Protein AF-A0AA86MWH0-F1 (afdb_monomer)

Radius of gyration: 22.35 Å; Cα contacts (8 Å, |Δi|>4): 40; chains: 1; bounding box: 36×21×75 Å

Sequence (71 aa):
MTGQTTRPLTNDERKAAEAAFRGEPFNPEWSHSAREMYDGIAAVLALRTSAEKPSSSEQSEEFPLEPAHTR

Mean predicted aligned error: 13.52 Å

Foldseek 3Di:
DPPPPPDPDDPLLVVLLVCLVVVHDRDPVGDPNSVVNNVVSNVVVVVVVVPVPPCPPDPPPVPDDDDDDDD

Organism: NCBI:txid2973512

Solvent-accessible surface area (backbone atoms only — not comparable to full-atom values): 4632 Å² total; per-residue (Å²): 134,86,77,78,72,84,64,80,76,50,73,44,35,54,49,27,40,52,26,31,76,71,69,48,81,86,64,86,89,43,51,72,68,16,49,54,43,20,52,53,49,38,52,52,52,52,47,54,71,71,46,82,60,82,75,73,73,72,90,74,78,76,77,79,85,79,79,94,77,90,131

Secondary structure (DSSP, 8-state):
------PPPPHHHHHHHHHHHHTPPPPTTS-HHHHHHHHHHHHHHHHHHHT-S------------------

Structure (mmCIF, N/CA/C/O backbone):
data_AF-A0AA86MWH0-F1
#
_entry.id   AF-A0AA86MWH0-F1
#
loop_
_atom_site.group_PDB
_atom_site.id
_atom_site.type_symbol
_atom_site.label_atom_id
_atom_site.label_alt_id
_atom_site.label_comp_id
_atom_site.label_asym_id
_atom_site.label_entity_id
_atom_site.label_seq_id
_atom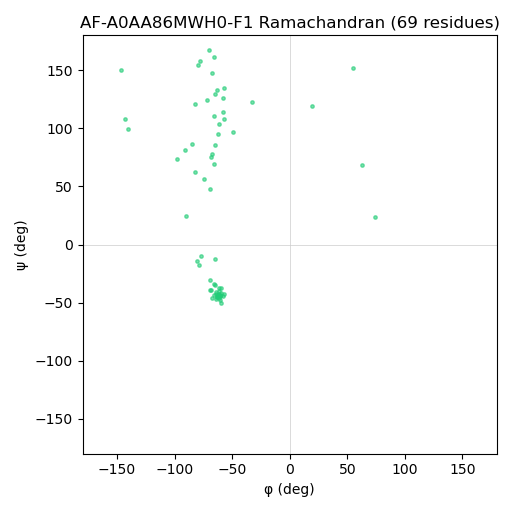_site.pdbx_PDB_ins_code
_atom_site.Cartn_x
_atom_site.Cartn_y
_atom_site.Cartn_z
_atom_site.occupancy
_atom_site.B_iso_or_equiv
_atom_site.auth_seq_id
_atom_site.auth_comp_id
_atom_site.auth_asym_id
_atom_site.auth_atom_id
_atom_site.pdbx_PDB_model_num
ATOM 1 N N . MET A 1 1 ? 18.548 -1.570 15.205 1.00 39.88 1 MET A N 1
ATOM 2 C CA . MET A 1 1 ? 18.402 -0.261 14.531 1.00 39.88 1 MET A CA 1
ATOM 3 C C . MET A 1 1 ? 18.155 -0.509 13.045 1.00 39.88 1 MET A C 1
ATOM 5 O O . MET A 1 1 ? 19.104 -0.525 12.275 1.00 39.88 1 MET A O 1
ATOM 9 N N . THR A 1 2 ? 16.922 -0.786 12.617 1.00 50.94 2 THR A N 1
ATOM 10 C CA . THR A 1 2 ? 16.624 -0.885 11.178 1.00 50.94 2 THR A CA 1
ATOM 11 C C . THR A 1 2 ? 16.354 0.521 10.666 1.00 50.94 2 THR A C 1
ATOM 13 O O . THR A 1 2 ? 15.225 1.007 10.705 1.00 50.94 2 THR A O 1
ATOM 16 N N . GLY A 1 3 ? 17.427 1.214 10.280 1.00 49.72 3 GLY A N 1
ATOM 17 C CA . GLY A 1 3 ? 17.325 2.481 9.571 1.00 49.72 3 GLY A CA 1
ATOM 18 C C . GLY A 1 3 ? 16.518 2.245 8.303 1.00 49.72 3 GLY A C 1
ATOM 19 O O . GLY A 1 3 ? 16.991 1.572 7.390 1.00 49.72 3 GLY A O 1
ATOM 20 N N . GLN A 1 4 ? 15.288 2.751 8.282 1.00 57.75 4 GLN A N 1
ATOM 21 C CA . GLN A 1 4 ? 14.458 2.820 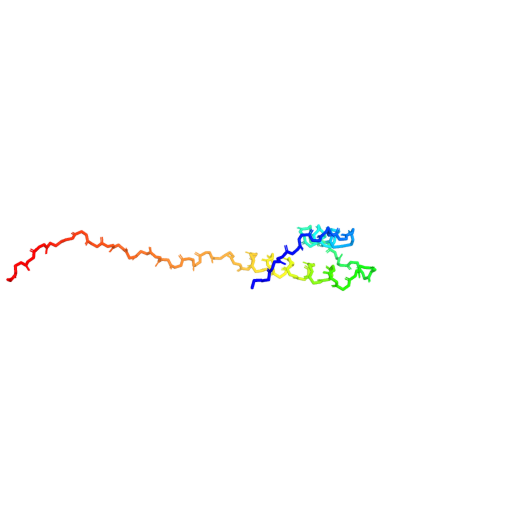7.089 1.00 57.75 4 GLN A CA 1
ATOM 22 C C . GLN A 1 4 ? 15.177 3.767 6.134 1.00 57.75 4 GLN A C 1
ATOM 24 O O . GLN A 1 4 ? 14.987 4.980 6.175 1.00 57.75 4 GLN A O 1
ATOM 29 N N . THR A 1 5 ? 16.113 3.233 5.351 1.00 56.34 5 THR A N 1
ATOM 30 C CA . THR A 1 5 ? 16.754 3.993 4.289 1.00 56.34 5 THR A CA 1
ATOM 31 C C . THR A 1 5 ? 15.626 4.457 3.389 1.00 56.34 5 THR A C 1
ATOM 33 O O . THR A 1 5 ? 14.952 3.615 2.795 1.00 56.34 5 THR A O 1
ATOM 36 N N . THR A 1 6 ? 15.399 5.767 3.326 1.00 65.06 6 THR A N 1
ATOM 37 C CA . THR A 1 6 ? 14.480 6.426 2.397 1.00 65.06 6 THR A CA 1
ATOM 38 C C . THR A 1 6 ? 15.021 6.230 0.986 1.00 65.06 6 THR A C 1
ATOM 40 O O . THR A 1 6 ? 15.572 7.142 0.368 1.00 65.06 6 THR A O 1
ATOM 43 N N . ARG A 1 7 ? 14.977 4.990 0.499 1.00 73.44 7 ARG A N 1
ATOM 44 C CA . ARG A 1 7 ? 15.245 4.696 -0.894 1.00 73.44 7 ARG A CA 1
ATOM 45 C C . ARG A 1 7 ? 14.154 5.415 -1.681 1.00 73.44 7 ARG A C 1
ATOM 47 O O . ARG A 1 7 ? 12.993 5.374 -1.268 1.00 73.44 7 ARG A O 1
ATOM 54 N N . PRO A 1 8 ? 14.515 6.137 -2.747 1.00 76.38 8 PRO A N 1
ATOM 55 C CA . PRO A 1 8 ? 13.514 6.760 -3.588 1.00 76.38 8 PRO A CA 1
ATOM 56 C C . PRO A 1 8 ? 12.585 5.665 -4.113 1.00 76.38 8 PRO A C 1
ATOM 58 O O . PRO A 1 8 ? 13.063 4.679 -4.673 1.00 76.38 8 PRO A O 1
ATOM 61 N N . LEU A 1 9 ? 11.281 5.844 -3.891 1.00 76.56 9 LEU A N 1
ATOM 62 C CA . LEU A 1 9 ? 10.257 4.952 -4.425 1.00 76.56 9 LEU A CA 1
ATOM 63 C C . LEU A 1 9 ? 10.398 4.893 -5.946 1.00 76.56 9 LEU A C 1
ATOM 65 O O . LEU A 1 9 ? 10.551 5.936 -6.601 1.00 76.56 9 LEU A O 1
ATOM 69 N N . THR A 1 10 ? 10.332 3.696 -6.512 1.00 86.94 10 THR A N 1
ATOM 70 C CA . THR A 1 10 ? 10.303 3.524 -7.959 1.00 86.94 10 THR A CA 1
ATOM 71 C C . THR A 1 10 ? 9.010 4.110 -8.530 1.00 86.94 10 THR A C 1
ATOM 73 O O . THR A 1 10 ? 8.024 4.370 -7.830 1.00 86.94 10 THR A O 1
ATOM 76 N N . ASN A 1 11 ? 9.010 4.375 -9.839 1.00 90.75 11 ASN A N 1
ATOM 77 C CA . ASN A 1 11 ? 7.832 4.934 -10.502 1.00 90.75 11 ASN A CA 1
ATOM 78 C C . ASN A 1 11 ? 6.611 4.016 -10.364 1.00 90.75 11 ASN A C 1
ATOM 80 O O . ASN A 1 11 ? 5.498 4.510 -10.202 1.00 90.75 11 ASN A O 1
ATOM 84 N N . ASP A 1 12 ? 6.812 2.700 -10.425 1.00 92.44 12 ASP A N 1
ATOM 85 C CA . ASP A 1 12 ? 5.745 1.718 -10.265 1.00 92.44 12 ASP A CA 1
ATOM 86 C C . ASP A 1 12 ? 5.207 1.667 -8.827 1.00 92.44 12 ASP A C 1
ATOM 88 O O . ASP A 1 12 ? 3.993 1.652 -8.664 1.00 92.44 12 ASP A O 1
ATOM 92 N N . GLU A 1 13 ? 6.047 1.778 -7.790 1.00 91.06 13 GLU A N 1
ATOM 93 C CA . GLU A 1 13 ? 5.593 1.855 -6.390 1.00 91.06 13 GLU A CA 1
ATOM 94 C C . GLU A 1 13 ? 4.724 3.092 -6.130 1.00 91.06 13 GLU A C 1
ATOM 96 O O . GLU A 1 13 ? 3.673 3.004 -5.494 1.00 91.06 13 GLU A O 1
ATOM 101 N N . ARG A 1 14 ? 5.127 4.256 -6.659 1.00 91.62 14 ARG A N 1
ATOM 102 C CA . ARG A 1 14 ? 4.325 5.488 -6.563 1.00 91.62 14 ARG A CA 1
ATOM 103 C C . ARG A 1 14 ? 2.982 5.353 -7.272 1.00 91.62 14 ARG A C 1
ATOM 105 O O . ARG A 1 14 ? 1.965 5.757 -6.713 1.00 91.62 14 ARG A O 1
ATOM 112 N N . LYS A 1 15 ? 2.976 4.784 -8.482 1.00 92.81 15 LYS A N 1
ATOM 113 C CA . LYS A 1 15 ? 1.745 4.543 -9.248 1.00 92.81 15 LYS A CA 1
ATOM 114 C C . LYS A 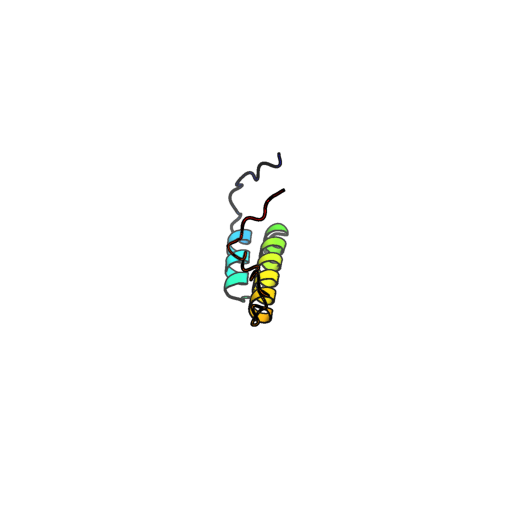1 15 ? 0.831 3.544 -8.547 1.00 92.81 15 LYS A C 1
ATOM 116 O O . LYS A 1 15 ? -0.368 3.775 -8.493 1.00 92.81 15 LYS A O 1
ATOM 121 N N . ALA A 1 16 ? 1.390 2.481 -7.980 1.00 94.19 16 ALA A N 1
ATOM 122 C CA . ALA A 1 16 ? 0.639 1.479 -7.239 1.00 94.19 16 ALA A CA 1
ATOM 123 C C . ALA A 1 16 ? 0.001 2.062 -5.977 1.00 94.19 16 ALA A C 1
ATOM 125 O O . ALA A 1 16 ? -1.178 1.827 -5.726 1.00 94.19 16 ALA A O 1
ATOM 126 N N . ALA A 1 17 ? 0.737 2.888 -5.230 1.00 93.12 17 ALA A N 1
ATOM 127 C CA . ALA A 1 17 ? 0.179 3.596 -4.086 1.00 93.12 17 ALA A CA 1
ATOM 128 C C . ALA A 1 17 ? -0.975 4.519 -4.496 1.00 93.12 17 ALA A C 1
ATOM 130 O O . ALA A 1 17 ? -2.045 4.480 -3.895 1.00 93.12 17 ALA A O 1
ATOM 131 N N . GLU A 1 18 ? -0.782 5.315 -5.550 1.00 93.19 18 GLU A N 1
ATOM 132 C CA . GLU A 1 18 ? -1.820 6.203 -6.076 1.00 93.19 18 GLU A CA 1
ATOM 133 C C . GLU A 1 18 ? -3.059 5.429 -6.556 1.00 93.19 18 GLU A C 1
ATOM 135 O O . GLU A 1 18 ? -4.180 5.809 -6.219 1.00 93.19 18 GLU A O 1
ATOM 140 N N . ALA A 1 19 ? -2.867 4.321 -7.276 1.00 94.38 19 ALA A N 1
ATOM 141 C CA . ALA A 1 19 ? -3.945 3.449 -7.728 1.00 94.38 19 ALA A CA 1
ATOM 142 C C . ALA A 1 19 ? -4.729 2.860 -6.549 1.00 94.38 19 ALA A C 1
ATOM 144 O O . ALA A 1 19 ? -5.956 2.899 -6.559 1.00 94.38 19 ALA A O 1
ATOM 145 N N . ALA A 1 20 ? -4.044 2.396 -5.499 1.00 93.44 20 ALA A N 1
ATOM 146 C CA . ALA A 1 20 ? -4.693 1.883 -4.295 1.00 93.44 20 ALA A CA 1
ATOM 147 C C . ALA A 1 20 ? -5.541 2.958 -3.596 1.00 93.44 20 ALA A C 1
ATOM 149 O O . ALA A 1 20 ? -6.682 2.690 -3.229 1.00 93.44 20 ALA A O 1
ATOM 150 N N . PHE A 1 21 ? -5.037 4.194 -3.477 1.00 91.44 21 PHE A N 1
ATOM 151 C CA . PHE A 1 21 ? -5.809 5.311 -2.914 1.00 91.44 21 PHE A CA 1
ATOM 152 C C . PHE A 1 21 ? -7.023 5.699 -3.757 1.00 91.44 21 PHE A C 1
ATOM 154 O O . PHE A 1 21 ? -8.045 6.101 -3.205 1.00 91.44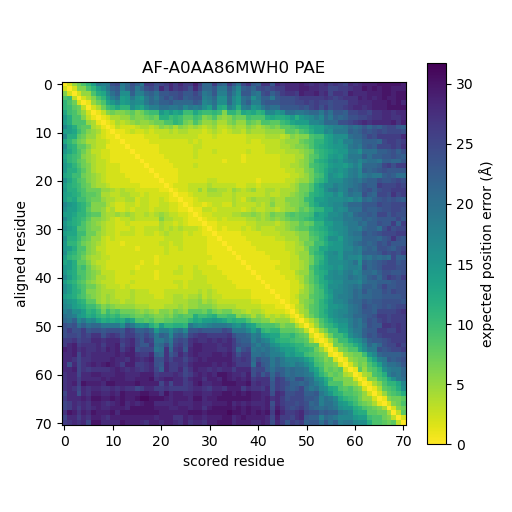 21 PHE A O 1
ATOM 161 N N . ARG A 1 22 ? -6.921 5.595 -5.084 1.00 92.62 22 ARG A N 1
ATOM 162 C CA . ARG A 1 22 ? -8.028 5.879 -6.007 1.00 92.62 22 ARG A CA 1
ATOM 163 C C . ARG A 1 22 ? -9.021 4.723 -6.141 1.00 92.62 22 ARG A C 1
ATOM 165 O O . ARG A 1 22 ? -10.105 4.939 -6.673 1.00 92.62 22 ARG A O 1
ATOM 172 N N . GLY A 1 23 ? -8.667 3.524 -5.678 1.00 88.50 23 GLY A N 1
ATOM 173 C CA . GLY A 1 23 ? -9.443 2.305 -5.915 1.00 88.50 23 GLY A CA 1
ATOM 174 C C . GLY A 1 23 ? -9.326 1.775 -7.350 1.00 88.50 23 GLY A C 1
ATOM 175 O O . GLY A 1 23 ? -10.222 1.081 -7.822 1.00 88.50 23 GLY A O 1
ATOM 176 N N . GLU A 1 24 ? -8.247 2.110 -8.060 1.00 91.38 24 GLU A N 1
ATOM 177 C CA . GLU A 1 24 ? -7.958 1.578 -9.395 1.00 91.38 24 GLU A CA 1
ATOM 178 C C . GLU A 1 24 ? -7.349 0.164 -9.319 1.00 91.38 24 GLU A C 1
ATOM 180 O O . GLU A 1 24 ? -6.737 -0.196 -8.308 1.00 91.38 24 GLU A O 1
ATOM 185 N N . PRO A 1 25 ? -7.496 -0.668 -10.367 1.00 88.69 25 PRO A N 1
ATOM 186 C CA . PRO A 1 25 ? -6.923 -2.012 -10.392 1.00 88.69 25 PRO A CA 1
ATOM 187 C C . PRO A 1 25 ? -5.388 -1.997 -10.440 1.00 88.69 25 PRO A C 1
ATOM 189 O O . PRO A 1 25 ? -4.769 -1.133 -11.062 1.00 88.69 25 PRO A O 1
ATOM 192 N N . PHE A 1 26 ? -4.766 -3.002 -9.819 1.00 90.25 26 PHE A N 1
ATOM 193 C CA . PHE A 1 26 ? -3.317 -3.198 -9.873 1.00 90.25 26 PHE A CA 1
ATOM 194 C C . PHE A 1 26 ? -2.849 -3.523 -11.300 1.00 90.25 26 PHE A C 1
ATOM 196 O O . PHE A 1 26 ? -3.368 -4.449 -11.928 1.00 90.25 26 PHE A O 1
ATOM 203 N N . ASN A 1 27 ? -1.833 -2.813 -11.801 1.00 91.88 27 ASN A N 1
ATOM 204 C CA . ASN A 1 27 ? -1.229 -3.136 -13.091 1.00 91.88 27 ASN A CA 1
ATOM 205 C C . ASN A 1 27 ? -0.198 -4.276 -12.923 1.00 91.88 27 ASN A C 1
ATOM 207 O O . ASN A 1 27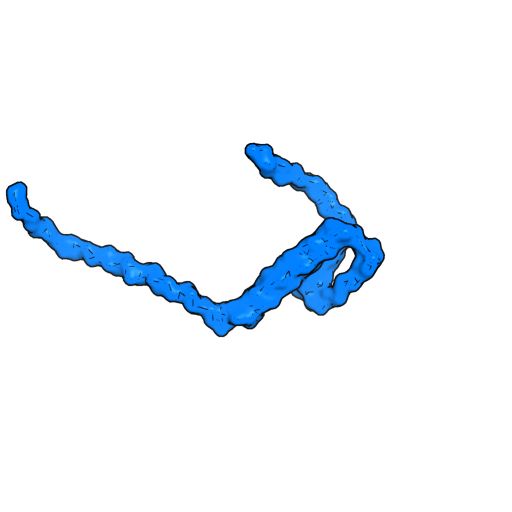 ? 0.781 -4.105 -12.194 1.00 91.88 27 ASN A O 1
ATOM 211 N N . PRO A 1 28 ? -0.363 -5.422 -13.614 1.00 88.19 28 PRO A N 1
ATOM 212 C CA . PRO A 1 28 ? 0.558 -6.555 -13.524 1.00 88.19 28 PRO A CA 1
ATOM 213 C C . PRO A 1 28 ? 1.977 -6.277 -14.047 1.00 88.19 28 PRO A C 1
ATOM 215 O O . PRO A 1 28 ? 2.866 -7.083 -13.787 1.00 88.19 28 PRO A O 1
ATOM 218 N N . GLU A 1 29 ? 2.209 -5.170 -14.757 1.00 92.88 29 GLU A N 1
ATOM 219 C CA . GLU A 1 29 ? 3.543 -4.744 -15.209 1.00 92.88 29 GLU A CA 1
ATOM 220 C C . GLU A 1 29 ? 4.397 -4.110 -14.095 1.00 92.88 29 GLU A C 1
ATOM 222 O O . GLU A 1 29 ? 5.586 -3.856 -14.293 1.00 92.88 29 GLU A O 1
ATOM 227 N N . TRP A 1 30 ? 3.813 -3.819 -12.927 1.00 91.81 30 TRP A N 1
ATOM 228 C CA . TRP A 1 30 ? 4.534 -3.250 -11.786 1.00 91.81 30 TRP A CA 1
ATOM 229 C C . TRP A 1 30 ? 5.352 -4.296 -11.021 1.00 91.81 30 TRP A C 1
ATOM 231 O O . TRP A 1 30 ? 5.086 -5.498 -11.080 1.00 91.81 30 TRP A O 1
ATOM 241 N N . SER A 1 31 ? 6.369 -3.834 -10.285 1.00 92.81 31 SER A N 1
ATOM 242 C CA . SER A 1 31 ? 7.269 -4.725 -9.553 1.00 92.81 31 SER A CA 1
ATOM 243 C C . SER A 1 31 ? 6.586 -5.407 -8.362 1.00 92.81 31 SER A C 1
ATOM 245 O O . SER A 1 31 ? 5.499 -5.024 -7.921 1.00 92.81 31 SER A O 1
ATOM 247 N N . HIS A 1 32 ? 7.254 -6.420 -7.801 1.00 91.75 32 HIS A N 1
ATOM 248 C CA . HIS A 1 32 ? 6.787 -7.081 -6.581 1.00 91.75 32 HIS A CA 1
ATOM 249 C C . HIS A 1 32 ? 6.617 -6.086 -5.423 1.00 91.75 32 HIS A C 1
ATOM 251 O O . HIS A 1 32 ? 5.589 -6.107 -4.753 1.00 91.75 32 HIS A O 1
ATOM 257 N N . SER A 1 33 ? 7.560 -5.157 -5.243 1.00 90.00 33 SER A N 1
ATOM 258 C CA . SER A 1 33 ? 7.483 -4.139 -4.188 1.00 90.00 33 SER A CA 1
ATOM 259 C C . SER A 1 33 ? 6.262 -3.225 -4.343 1.00 90.00 33 SER A C 1
ATOM 261 O O . SER A 1 33 ? 5.595 -2.886 -3.366 1.00 90.00 33 SER A O 1
ATOM 263 N N . ALA A 1 34 ? 5.901 -2.875 -5.581 1.00 92.88 34 ALA A N 1
ATOM 264 C CA . ALA A 1 34 ? 4.700 -2.095 -5.863 1.00 92.88 34 ALA A CA 1
ATOM 265 C C . ALA A 1 34 ? 3.411 -2.854 -5.521 1.00 92.88 34 ALA A C 1
ATOM 267 O O . ALA A 1 34 ? 2.444 -2.244 -5.063 1.00 92.88 34 ALA A O 1
ATOM 268 N N . ARG A 1 35 ? 3.396 -4.183 -5.694 1.00 92.94 35 ARG A N 1
ATOM 269 C CA . ARG A 1 35 ? 2.282 -5.028 -5.245 1.00 92.94 35 ARG A CA 1
ATOM 270 C C . ARG A 1 35 ? 2.120 -4.979 -3.735 1.00 92.94 35 ARG 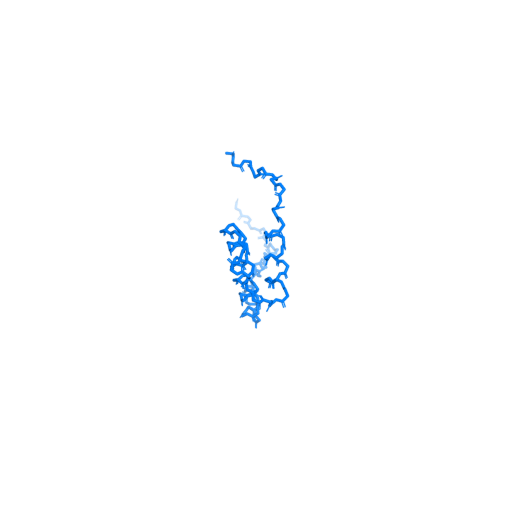A C 1
ATOM 272 O O . ARG A 1 35 ? 0.999 -4.815 -3.270 1.00 92.94 35 ARG A O 1
ATOM 279 N N . GLU A 1 36 ? 3.215 -5.082 -2.990 1.00 92.56 36 GLU A N 1
ATOM 280 C CA . GLU A 1 36 ? 3.182 -5.017 -1.525 1.00 92.56 36 GLU A CA 1
ATOM 281 C C . GLU A 1 36 ? 2.648 -3.661 -1.033 1.00 92.56 36 GLU A C 1
ATOM 283 O O . GLU A 1 36 ? 1.823 -3.614 -0.123 1.00 92.56 36 GLU A O 1
ATOM 288 N N . MET A 1 37 ? 3.033 -2.560 -1.691 1.00 92.12 37 MET A N 1
ATOM 289 C CA . MET A 1 37 ? 2.472 -1.228 -1.424 1.00 92.12 37 MET A CA 1
ATOM 290 C C . MET A 1 37 ? 0.977 -1.139 -1.750 1.00 92.12 37 MET A C 1
ATOM 292 O O . MET A 1 37 ? 0.207 -0.625 -0.938 1.00 92.12 37 MET A O 1
ATOM 296 N N . TYR A 1 38 ? 0.555 -1.637 -2.917 1.00 94.56 38 TYR A N 1
ATOM 297 C CA . TYR A 1 38 ? -0.854 -1.636 -3.319 1.00 94.56 38 TYR A CA 1
ATOM 298 C C . TYR A 1 38 ? -1.720 -2.422 -2.333 1.00 94.56 38 TYR A C 1
ATOM 300 O O . TYR A 1 38 ? -2.724 -1.902 -1.849 1.00 94.56 38 TYR A O 1
ATOM 308 N N . ASP A 1 39 ? -1.310 -3.651 -2.015 1.00 93.62 39 ASP A N 1
ATOM 309 C CA . ASP A 1 39 ? -2.036 -4.552 -1.121 1.00 93.62 39 ASP A CA 1
ATOM 310 C C . ASP A 1 39 ? -2.132 -3.970 0.294 1.00 93.62 39 ASP A C 1
ATOM 312 O O . ASP A 1 39 ? -3.223 -3.885 0.855 1.00 93.62 39 ASP A O 1
ATOM 316 N N . GLY A 1 40 ? -1.025 -3.443 0.828 1.00 93.06 40 GLY A N 1
ATOM 317 C CA . GLY A 1 40 ? -1.007 -2.809 2.145 1.00 93.06 40 GLY A CA 1
ATOM 318 C C . GLY A 1 40 ? -1.938 -1.598 2.242 1.00 93.06 40 GLY A C 1
ATOM 319 O O . GLY A 1 40 ? -2.691 -1.468 3.210 1.00 93.06 40 GLY A O 1
ATOM 320 N N . ILE A 1 41 ? -1.935 -0.717 1.236 1.00 93.69 41 ILE A N 1
ATOM 321 C CA . ILE A 1 41 ? -2.823 0.455 1.213 1.00 93.69 41 ILE A CA 1
ATOM 322 C C . ILE A 1 41 ? -4.282 0.016 1.053 1.00 93.69 41 ILE A C 1
ATOM 324 O O . ILE A 1 41 ? -5.138 0.475 1.812 1.00 93.69 41 ILE A O 1
ATOM 328 N N . ALA A 1 42 ? -4.571 -0.898 0.124 1.00 91.25 42 ALA A N 1
ATOM 329 C CA . ALA A 1 42 ? -5.917 -1.415 -0.102 1.00 91.25 42 ALA A CA 1
ATOM 330 C C . ALA A 1 42 ? -6.485 -2.099 1.151 1.00 91.25 42 ALA A C 1
ATOM 332 O O . ALA A 1 42 ? -7.633 -1.846 1.515 1.00 91.25 42 ALA A O 1
ATOM 333 N N . ALA A 1 43 ? -5.677 -2.889 1.862 1.00 91.31 43 ALA A N 1
ATOM 334 C CA . ALA A 1 43 ? -6.068 -3.543 3.107 1.00 91.31 43 ALA A CA 1
ATOM 335 C C . ALA A 1 43 ? -6.419 -2.531 4.208 1.00 91.31 43 ALA A C 1
ATOM 337 O O . ALA A 1 43 ? -7.434 -2.680 4.889 1.00 91.31 43 ALA A O 1
ATOM 338 N N . VAL A 1 44 ? -5.627 -1.465 4.367 1.00 91.50 44 VAL A N 1
ATOM 339 C CA . VAL A 1 44 ? -5.902 -0.408 5.358 1.00 91.50 44 VAL A CA 1
ATOM 340 C C . VAL A 1 44 ? -7.144 0.405 4.987 1.00 91.50 44 VAL A C 1
ATOM 342 O O . VAL A 1 44 ? -7.931 0.759 5.867 1.00 91.50 44 VAL A O 1
ATOM 345 N N . LEU A 1 45 ? -7.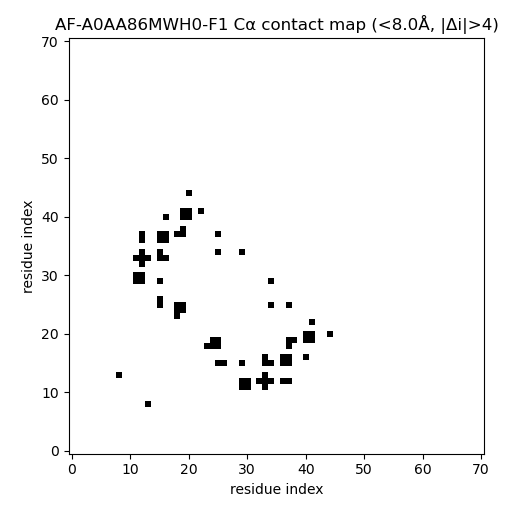351 0.700 3.702 1.00 88.81 45 LEU A N 1
ATOM 346 C CA . LEU A 1 45 ? -8.551 1.393 3.226 1.00 88.81 45 LEU A CA 1
ATOM 347 C C . LEU A 1 45 ? -9.805 0.534 3.416 1.00 88.81 45 LEU A C 1
ATOM 349 O O . LEU A 1 45 ? -10.805 1.040 3.927 1.00 88.81 45 LEU A O 1
ATOM 353 N N . ALA A 1 46 ? -9.726 -0.7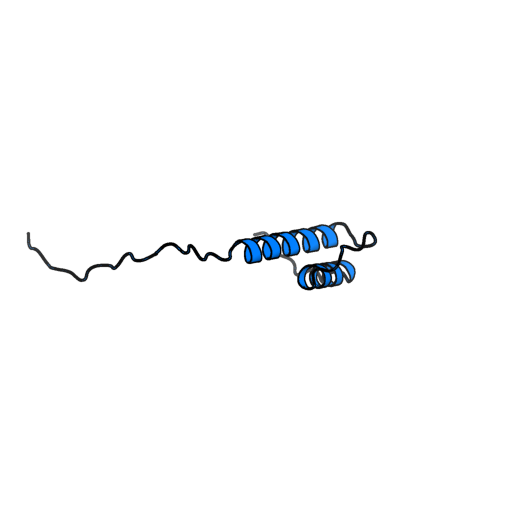60 3.095 1.00 85.31 46 ALA A N 1
ATOM 354 C CA . ALA A 1 46 ? -10.774 -1.741 3.362 1.00 85.31 46 ALA A CA 1
ATOM 355 C C . ALA A 1 46 ? -11.094 -1.811 4.864 1.00 85.31 46 ALA A C 1
ATOM 357 O O . ALA A 1 46 ? -12.259 -1.761 5.261 1.00 85.31 46 ALA A O 1
ATOM 358 N N . LEU A 1 47 ? -10.062 -1.824 5.715 1.00 85.94 47 LEU A N 1
ATOM 359 C CA . LEU A 1 47 ? -10.238 -1.785 7.161 1.00 85.94 47 LEU A CA 1
ATOM 360 C C . LEU A 1 47 ? -10.940 -0.494 7.598 1.00 85.94 47 LEU A C 1
ATOM 362 O O . LEU A 1 47 ? -11.906 -0.574 8.346 1.00 85.94 47 LEU A O 1
ATOM 366 N N . ARG A 1 48 ? -10.534 0.681 7.097 1.00 80.94 48 ARG A N 1
ATOM 367 C CA . ARG A 1 48 ? -11.184 1.962 7.430 1.00 80.94 48 ARG A CA 1
ATOM 368 C C . ARG A 1 48 ? -12.653 2.016 7.032 1.00 80.94 48 ARG A C 1
ATOM 370 O O . ARG A 1 48 ? -13.451 2.484 7.834 1.00 80.94 48 ARG A O 1
ATOM 377 N N . THR A 1 49 ? -13.011 1.558 5.832 1.00 71.19 49 THR A N 1
ATOM 378 C CA . THR A 1 49 ? -14.423 1.547 5.409 1.00 71.19 49 THR A CA 1
ATOM 379 C C . THR A 1 49 ? -15.243 0.527 6.193 1.00 71.19 49 THR A C 1
ATOM 381 O O . THR A 1 49 ? -16.414 0.767 6.450 1.00 71.19 49 THR A O 1
ATOM 384 N N . SER A 1 50 ? -14.638 -0.579 6.637 1.00 59.81 50 SER A N 1
ATOM 385 C CA . SER A 1 50 ? -15.300 -1.530 7.538 1.00 59.81 50 SER A CA 1
ATOM 386 C C . SER A 1 50 ? -15.330 -1.068 9.005 1.00 59.81 50 SER A C 1
ATOM 388 O O . SER A 1 50 ? -16.148 -1.548 9.786 1.00 59.81 50 SER A O 1
ATOM 390 N N . ALA A 1 51 ? -14.481 -0.104 9.376 1.00 58.25 51 ALA A N 1
ATOM 391 C CA . ALA A 1 51 ? -14.370 0.478 10.711 1.00 58.25 51 ALA A CA 1
ATOM 392 C C . ALA A 1 51 ? -15.280 1.703 10.922 1.00 58.25 51 ALA A C 1
ATOM 394 O O . ALA A 1 51 ? -15.044 2.496 11.835 1.00 58.25 51 ALA A O 1
ATOM 395 N N . GLU A 1 52 ? -16.378 1.825 10.169 1.00 50.81 52 GLU A N 1
ATOM 396 C CA . GLU A 1 52 ? -17.527 2.670 10.531 1.00 50.81 52 GLU A CA 1
ATOM 397 C C . GLU A 1 52 ? -18.293 2.115 11.749 1.00 50.81 52 GLU A C 1
ATOM 399 O O . GLU A 1 52 ? -19.513 2.005 11.763 1.00 50.81 52 GLU A O 1
ATOM 404 N N . LYS A 1 53 ? -17.565 1.764 12.808 1.00 44.41 53 LYS A N 1
ATOM 405 C CA . LYS A 1 53 ? -17.930 2.049 14.191 1.00 44.41 53 LYS A CA 1
ATOM 406 C C . LYS A 1 53 ? -16.612 2.353 14.890 1.00 44.41 53 LYS A C 1
ATOM 408 O O . LYS A 1 53 ? -15.850 1.416 15.138 1.00 44.41 53 LYS A O 1
ATOM 413 N N . PRO A 1 54 ? -16.322 3.614 15.249 1.00 49.69 54 PRO A N 1
ATOM 414 C CA . PRO A 1 54 ? -15.327 3.876 16.266 1.00 49.69 54 PRO A CA 1
ATOM 415 C C . PRO A 1 54 ? -15.906 3.352 17.583 1.00 49.69 54 PRO A C 1
ATOM 417 O O . PRO A 1 54 ? -16.361 4.109 18.428 1.00 49.69 54 PRO A O 1
ATOM 420 N N . SER A 1 55 ? -15.855 2.036 17.789 1.00 43.88 55 SER A N 1
ATOM 421 C CA . SER A 1 55 ? -15.776 1.464 19.126 1.00 43.88 55 SER A CA 1
ATOM 422 C C . SER A 1 55 ? -14.347 1.686 19.622 1.00 43.88 55 SER A C 1
ATOM 424 O O . SER A 1 55 ? -13.638 0.755 19.990 1.00 43.88 55 SER A O 1
ATOM 426 N N . SER A 1 56 ? -13.924 2.953 19.623 1.00 45.25 56 SER A N 1
ATOM 427 C CA . SER A 1 56 ? -13.000 3.458 20.620 1.00 45.25 56 SER A CA 1
ATOM 428 C C . SER A 1 56 ? -13.807 3.440 21.909 1.00 45.25 56 SER A C 1
ATOM 430 O O . SER A 1 56 ? -14.366 4.452 22.317 1.00 45.25 56 SER A O 1
ATOM 432 N N . SER A 1 57 ? -13.981 2.237 22.456 1.00 42.94 57 SER A N 1
ATOM 433 C CA . SER A 1 57 ? -14.553 2.040 23.770 1.00 42.94 57 SER A CA 1
ATOM 434 C C . SER A 1 57 ? -13.582 2.724 24.720 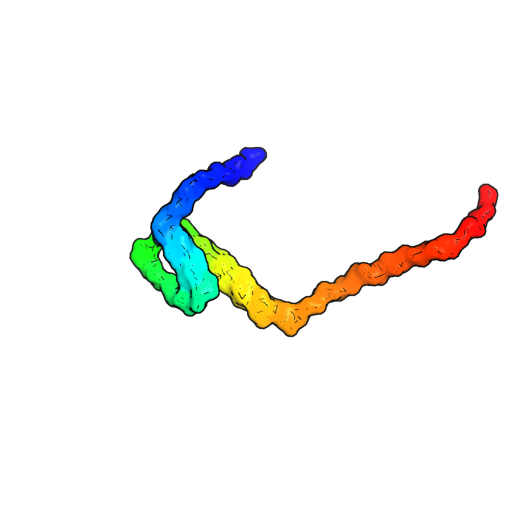1.00 42.94 57 SER A C 1
ATOM 436 O O . SER A 1 57 ? -12.542 2.179 25.064 1.00 42.94 57 SER A O 1
ATOM 438 N N . GLU A 1 58 ? -13.909 3.971 25.036 1.00 54.28 58 GLU A N 1
ATOM 439 C CA . GLU A 1 58 ? -14.104 4.315 26.427 1.00 54.28 58 GLU A CA 1
ATOM 440 C C . GLU A 1 58 ? -12.828 4.135 27.263 1.00 54.28 58 GLU A C 1
ATOM 442 O O . GLU A 1 58 ? -12.753 3.285 28.141 1.00 54.28 58 GLU A O 1
ATOM 447 N N . GLN A 1 59 ? -11.825 4.984 27.019 1.00 41.97 59 GLN A N 1
ATOM 448 C CA . GLN A 1 59 ? -10.910 5.362 28.097 1.00 41.97 59 GLN A CA 1
ATOM 449 C C . GLN A 1 59 ? -11.574 6.490 28.901 1.00 41.97 59 GLN A C 1
ATOM 451 O O . GLN A 1 59 ? -11.086 7.617 28.942 1.00 41.97 59 GLN A O 1
ATOM 456 N N . SER A 1 60 ? -12.723 6.197 29.509 1.00 50.94 60 SER A N 1
ATOM 457 C CA . SER A 1 60 ? -13.210 6.931 30.672 1.00 50.94 60 SER A CA 1
ATOM 458 C C . SER A 1 60 ? -12.833 6.136 31.917 1.00 50.94 60 SER A C 1
ATOM 460 O O . SER A 1 60 ? -13.652 5.532 32.594 1.00 50.94 60 SER A O 1
ATOM 462 N N . GLU A 1 61 ? -11.545 6.172 32.245 1.00 55.66 61 GLU A N 1
ATOM 463 C CA . GLU A 1 61 ? -11.157 6.155 33.652 1.00 55.66 61 GLU A CA 1
ATOM 464 C C . GLU A 1 61 ? -11.079 7.616 34.086 1.00 55.66 61 GLU A C 1
ATOM 466 O O . GLU A 1 61 ? -10.047 8.284 34.057 1.00 55.66 61 GLU A O 1
ATOM 471 N N . GLU A 1 62 ? -12.272 8.126 34.388 1.00 52.69 62 GLU A N 1
ATOM 472 C CA . GLU A 1 62 ? -12.512 9.246 35.281 1.00 52.69 62 GLU A CA 1
ATOM 473 C C . GLU A 1 62 ? -11.738 8.970 36.576 1.00 52.69 62 GLU A C 1
ATOM 475 O O . GLU A 1 62 ? -12.177 8.194 37.418 1.00 52.69 62 GLU A O 1
ATOM 480 N N . PHE A 1 63 ? -10.535 9.535 36.705 1.00 51.53 63 PHE A N 1
ATOM 481 C CA . PHE A 1 63 ? -9.798 9.535 37.966 1.00 51.53 63 PHE A CA 1
ATOM 482 C C . PHE A 1 63 ? -10.586 10.394 38.959 1.00 51.53 63 PHE A C 1
ATOM 484 O O . PHE A 1 63 ? -10.629 11.617 38.780 1.00 51.53 63 PHE A O 1
ATOM 491 N N . PRO A 1 64 ? -11.207 9.817 40.005 1.00 60.00 64 PRO A N 1
ATOM 492 C CA . PRO A 1 64 ? -11.930 10.619 40.968 1.00 60.00 64 PRO A CA 1
ATOM 493 C C . PRO A 1 64 ? -10.910 11.386 41.805 1.00 60.00 64 PRO A C 1
ATOM 495 O O . PRO A 1 64 ? -10.006 10.811 42.416 1.00 60.00 64 PRO A O 1
ATOM 498 N N . LEU A 1 65 ? -11.071 12.704 41.819 1.00 59.12 65 LEU A N 1
ATOM 499 C CA . LEU A 1 65 ? -10.417 13.600 42.757 1.00 59.12 65 LEU A CA 1
ATOM 500 C C . LEU A 1 65 ? -10.846 13.236 44.197 1.00 59.12 65 LEU A C 1
ATOM 502 O O . LEU A 1 65 ? -11.953 13.584 44.584 1.00 59.12 65 LEU A O 1
ATOM 506 N N . GLU A 1 66 ? -9.942 12.567 44.933 1.00 57.75 66 GLU A N 1
ATOM 507 C CA . GLU A 1 66 ? -9.696 12.555 46.402 1.00 57.75 66 GLU A CA 1
ATOM 508 C C . GLU A 1 66 ? -10.851 12.209 47.394 1.00 57.75 66 GLU A C 1
ATOM 510 O O . GLU A 1 66 ? -12.019 12.440 47.098 1.00 57.75 66 GLU A O 1
ATOM 515 N N . PRO A 1 67 ? -10.576 11.642 48.603 1.00 57.34 67 PRO A N 1
ATOM 516 C CA . PRO A 1 67 ? -9.987 12.440 49.690 1.00 57.34 67 PRO A CA 1
ATOM 517 C C . PRO A 1 67 ? -9.020 11.711 50.650 1.00 57.34 67 PRO A C 1
ATOM 519 O O . PRO A 1 67 ? -9.163 10.529 50.982 1.00 57.34 67 PRO A O 1
ATOM 522 N N . ALA A 1 68 ? -8.074 12.492 51.172 1.00 67.12 68 ALA A N 1
ATOM 523 C CA . ALA A 1 68 ? -7.264 12.231 52.359 1.00 67.12 68 ALA A CA 1
ATOM 524 C C . ALA A 1 68 ? -7.967 11.422 53.472 1.00 67.12 68 ALA A C 1
ATOM 526 O O . ALA A 1 68 ? -8.948 11.881 54.049 1.00 67.12 68 ALA A O 1
ATOM 527 N N . HIS A 1 69 ? -7.388 10.279 53.860 1.00 55.94 69 HIS A N 1
ATOM 528 C CA . HIS A 1 69 ? -7.642 9.647 55.158 1.00 55.94 69 HIS A CA 1
ATOM 529 C C . HIS A 1 69 ? -6.342 9.080 55.743 1.00 55.94 69 HIS A C 1
ATOM 531 O O . HIS A 1 69 ? -5.862 8.018 55.359 1.00 55.94 69 HIS A O 1
ATOM 537 N N . THR A 1 70 ? -5.774 9.869 56.655 1.00 59.84 70 THR A N 1
ATOM 538 C CA . THR A 1 70 ? -5.240 9.480 57.967 1.00 59.84 70 THR A CA 1
ATOM 539 C C . THR A 1 70 ? -4.908 8.000 58.195 1.00 59.84 70 THR A C 1
ATOM 541 O O . THR A 1 70 ? -5.809 7.170 58.319 1.00 59.84 70 THR A O 1
ATOM 544 N N . ARG A 1 71 ? -3.629 7.719 58.475 1.00 58.12 71 ARG A N 1
ATOM 545 C CA . ARG A 1 71 ? -3.247 6.869 59.612 1.00 58.12 71 ARG A CA 1
ATOM 546 C C . ARG A 1 71 ? -1.887 7.258 60.175 1.00 58.12 71 ARG A C 1
ATOM 548 O O . ARG A 1 71 ? -0.971 7.491 59.360 1.00 58.12 71 ARG A O 1
#

pLDDT: mean 75.37, std 18.7, range [39.88, 94.56]